Protein AF-A0A2U1KTA1-F1 (afdb_monomer)

InterPro domains:
  IPR026960 Reverse transcriptase zinc-binding domain [PF13966] (11-72)

Sequence (86 aa):
MDMATTQTRRNKNLPIKLNVFTWRVTRHRVPTRFNLDLRGIDVDSTRCLVCDEAIEKSQHLFVECTIASSLWSMVATCWAGVRGLP

Radius of gyration: 16.31 Å; Cα contacts (8 Å, |Δi|>4): 72; chains: 1; bounding box: 45×22×40 Å

Mean predicted aligned error: 6.62 Å

Organism: Artemisia annua (NCBI:txid35608)

Foldseek 3Di:
DDLPDPDLDDDPVDDPVVSVVVVCLSVVNPPQLVSCVVVVNDDPDQADPPQRPDGRRVCCNCDVPPVNVVVVVVVVVVVVVVVPDD

Solvent-accessible surface area (backbone atoms only — not comparable to full-atom values): 5274 Å² total; per-residue (Å²): 132,77,72,86,71,74,77,87,75,78,54,88,93,47,59,70,68,56,47,53,48,53,54,26,56,69,64,60,65,46,89,32,46,44,48,34,46,76,68,72,41,90,63,101,56,42,51,21,92,85,70,64,81,50,62,17,40,72,63,32,62,68,48,66,30,67,65,39,38,49,51,52,51,50,52,51,49,52,59,59,57,65,70,74,64,135

pLDDT: mean 88.84, std 15.09, range [39.84, 98.38]

Structure (mmCIF, N/CA/C/O backbone):
data_AF-A0A2U1KTA1-F1
#
_entry.id   AF-A0A2U1KTA1-F1
#
loop_
_atom_site.group_PDB
_atom_site.id
_atom_site.type_symbol
_atom_site.label_atom_id
_atom_site.label_alt_id
_atom_site.label_comp_id
_atom_site.label_asym_id
_atom_site.label_entity_id
_atom_site.label_seq_id
_atom_site.pdbx_PDB_ins_code
_atom_site.Cartn_x
_atom_site.Cartn_y
_atom_site.Cartn_z
_atom_site.occupancy
_atom_site.B_iso_or_equiv
_atom_site.auth_seq_id
_atom_site.auth_comp_id
_atom_site.auth_asym_id
_atom_site.auth_atom_id
_atom_site.pdbx_PDB_model_num
ATOM 1 N N . MET A 1 1 ? -10.992 16.023 -2.816 1.00 46.12 1 MET A N 1
ATOM 2 C CA . MET A 1 1 ? -10.856 15.482 -4.186 1.00 46.12 1 MET A CA 1
ATOM 3 C C . MET A 1 1 ? -11.784 14.293 -4.279 1.00 46.12 1 MET A C 1
ATOM 5 O O . MET A 1 1 ? -11.490 13.251 -3.705 1.00 46.12 1 MET A O 1
ATOM 9 N N . ASP A 1 2 ? -12.941 14.489 -4.897 1.00 46.41 2 ASP A N 1
ATOM 10 C CA . ASP A 1 2 ? -14.016 13.503 -4.899 1.00 46.41 2 ASP A CA 1
ATOM 11 C C . ASP A 1 2 ? -13.637 12.303 -5.770 1.00 46.41 2 ASP A C 1
ATOM 13 O O . ASP A 1 2 ? -13.636 12.356 -6.996 1.00 46.41 2 ASP A O 1
ATOM 17 N N . MET A 1 3 ? -13.305 11.187 -5.126 1.00 56.44 3 MET A N 1
ATOM 18 C CA . MET A 1 3 ? -12.950 9.924 -5.782 1.00 56.44 3 MET A CA 1
ATOM 19 C C . MET A 1 3 ? -14.122 9.235 -6.507 1.00 56.44 3 MET A C 1
ATOM 21 O O . MET A 1 3 ? -13.954 8.154 -7.075 1.00 56.44 3 MET A O 1
ATOM 25 N N . ALA A 1 4 ? -15.313 9.836 -6.495 1.00 54.59 4 ALA A N 1
ATOM 26 C CA . ALA A 1 4 ? -16.533 9.250 -7.039 1.00 54.59 4 ALA A CA 1
ATOM 27 C C . ALA A 1 4 ? -16.660 9.366 -8.573 1.00 54.59 4 ALA A C 1
ATOM 29 O O . ALA A 1 4 ? -17.409 8.592 -9.167 1.00 54.59 4 ALA A O 1
ATOM 30 N N . THR A 1 5 ? -15.923 10.265 -9.238 1.00 56.38 5 THR A N 1
ATOM 31 C CA . THR A 1 5 ? -16.159 10.605 -10.661 1.00 56.38 5 THR A CA 1
ATOM 32 C C . THR A 1 5 ? -15.001 1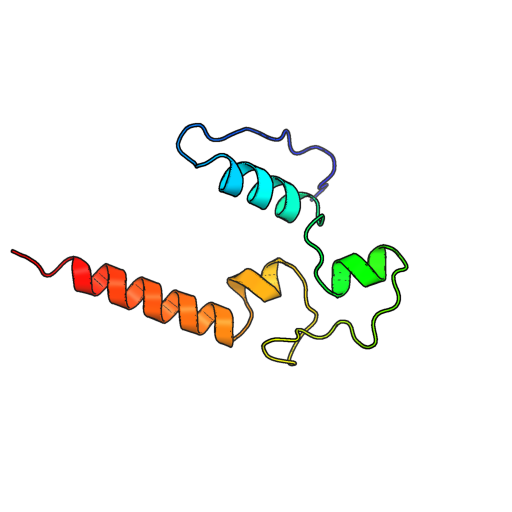0.316 -11.620 1.00 56.38 5 THR A C 1
ATOM 34 O O . THR A 1 5 ? -15.108 10.613 -12.810 1.00 56.38 5 THR A O 1
ATOM 37 N N . THR A 1 6 ? -13.915 9.667 -11.183 1.00 64.44 6 THR A N 1
ATOM 38 C CA . THR A 1 6 ? -12.811 9.321 -12.097 1.00 64.44 6 THR A CA 1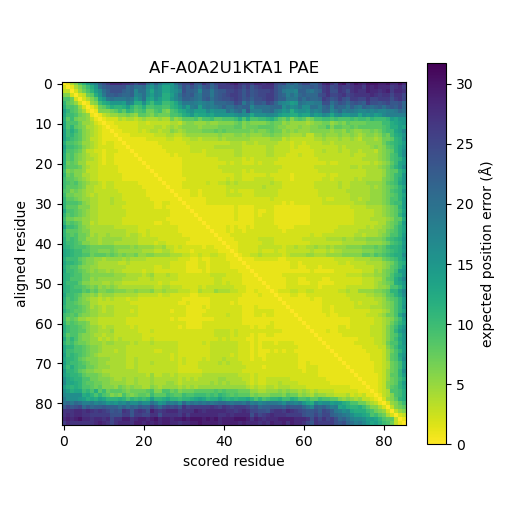
ATOM 39 C C . THR A 1 6 ? -13.230 8.214 -13.069 1.00 64.44 6 THR A C 1
ATOM 41 O O . THR A 1 6 ? -13.254 7.022 -12.734 1.00 64.44 6 THR A O 1
ATOM 44 N N . GLN A 1 7 ? -13.544 8.603 -14.308 1.00 67.44 7 GLN A N 1
ATOM 45 C CA . GLN A 1 7 ? -13.785 7.668 -15.402 1.00 67.44 7 GLN A CA 1
ATOM 46 C C . GLN A 1 7 ? -12.564 6.756 -15.564 1.00 67.44 7 GLN A C 1
ATOM 48 O O . GLN A 1 7 ? -11.428 7.203 -15.720 1.00 67.44 7 GLN A O 1
ATOM 53 N N . THR A 1 8 ? -12.788 5.445 -15.497 1.00 68.06 8 THR A N 1
ATOM 54 C CA . THR A 1 8 ? -11.710 4.459 -15.594 1.00 68.06 8 THR A CA 1
ATOM 55 C C . THR A 1 8 ? -11.270 4.331 -17.045 1.00 68.06 8 THR A C 1
ATOM 57 O O . THR A 1 8 ? -11.813 3.537 -17.811 1.00 68.06 8 THR A O 1
ATOM 60 N N . ARG A 1 9 ? -10.283 5.135 -17.439 1.00 81.31 9 ARG A N 1
ATOM 61 C CA . ARG A 1 9 ? -9.679 5.055 -18.767 1.00 81.31 9 ARG A CA 1
ATOM 62 C C . ARG A 1 9 ? -8.667 3.913 -18.804 1.00 81.31 9 ARG A C 1
ATOM 64 O O . ARG A 1 9 ? -7.648 3.951 -18.121 1.00 81.31 9 ARG A O 1
ATOM 71 N N . ARG A 1 10 ? -8.925 2.907 -19.640 1.00 87.38 10 ARG A N 1
ATOM 72 C CA . ARG A 1 10 ? -7.955 1.843 -19.930 1.00 87.38 10 ARG A CA 1
ATOM 73 C C . ARG A 1 10 ? -6.783 2.410 -20.732 1.00 87.38 10 ARG A C 1
ATOM 75 O O . ARG A 1 10 ? -6.988 3.010 -21.787 1.00 87.38 10 ARG A O 1
ATOM 82 N N . ASN A 1 11 ? -5.561 2.157 -20.280 1.00 91.19 11 ASN A N 1
ATOM 83 C CA . ASN A 1 11 ? -4.353 2.430 -21.044 1.00 91.19 11 ASN A CA 1
ATOM 84 C C . ASN A 1 11 ? -4.005 1.205 -21.906 1.00 91.19 11 ASN A C 1
ATOM 86 O O . ASN A 1 11 ? -3.698 0.136 -21.377 1.00 91.19 11 ASN A O 1
ATOM 90 N N . LYS A 1 12 ? -4.072 1.353 -23.236 1.00 94.31 12 LYS A N 1
ATOM 91 C CA . LYS A 1 12 ? -3.774 0.272 -24.195 1.00 94.31 12 LYS A CA 1
ATOM 92 C C . LYS A 1 12 ? -2.294 -0.133 -24.202 1.00 94.31 12 LYS A C 1
ATOM 94 O O . LYS A 1 12 ? -1.997 -1.258 -24.579 1.00 94.31 12 LYS A O 1
ATOM 99 N N . ASN A 1 13 ? -1.406 0.743 -23.732 1.00 96.75 13 ASN A N 1
ATOM 100 C CA . ASN A 1 13 ? 0.033 0.487 -23.650 1.00 96.75 13 ASN A CA 1
ATOM 101 C C . ASN A 1 13 ? 0.417 -0.303 -22.392 1.00 96.75 13 ASN A C 1
ATOM 103 O O . ASN A 1 13 ? 1.567 -0.701 -22.244 1.00 96.75 13 ASN A O 1
ATOM 107 N N . LEU A 1 14 ? -0.527 -0.513 -21.467 1.00 94.06 14 LEU A N 1
ATOM 108 C CA . LEU A 1 14 ? -0.300 -1.288 -20.255 1.00 94.06 14 LEU A CA 1
ATOM 109 C C . LEU A 1 14 ? -0.967 -2.664 -20.360 1.00 94.06 14 LEU A C 1
ATOM 111 O O . LEU A 1 14 ? -2.109 -2.764 -20.828 1.00 94.06 14 LEU A O 1
ATOM 115 N N . PRO A 1 15 ? -0.327 -3.723 -19.831 1.00 96.56 15 PRO A N 1
ATOM 116 C CA . PRO A 1 15 ? -0.981 -5.003 -19.616 1.00 96.56 15 PRO A CA 1
ATOM 117 C C . PRO A 1 15 ? -2.309 -4.853 -18.865 1.00 96.56 15 PRO A C 1
ATOM 119 O O . PRO A 1 15 ? -2.473 -3.993 -17.994 1.00 96.56 15 PRO A O 1
ATOM 122 N N . ILE A 1 16 ? -3.265 -5.740 -19.152 1.00 94.31 16 ILE A N 1
ATOM 123 C CA . ILE A 1 16 ? -4.589 -5.726 -18.507 1.00 94.31 16 ILE A CA 1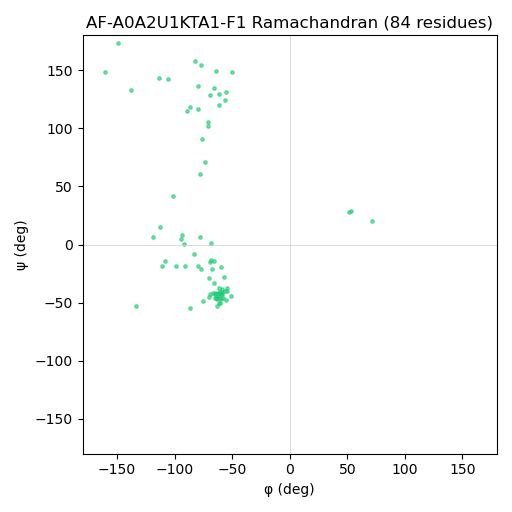
ATOM 124 C C . ILE A 1 16 ? -4.491 -5.764 -16.976 1.00 94.31 16 ILE A C 1
ATOM 126 O O . ILE A 1 16 ? -5.236 -5.065 -16.293 1.00 94.31 16 ILE A O 1
ATOM 130 N N . LYS A 1 17 ? -3.520 -6.514 -16.442 1.00 94.50 17 LYS A N 1
ATOM 131 C CA . LYS A 1 17 ? -3.276 -6.636 -15.001 1.00 94.50 17 LYS A CA 1
ATOM 132 C C . LYS A 1 17 ? -2.962 -5.284 -14.355 1.00 94.50 17 LYS A C 1
ATOM 134 O O . LYS A 1 17 ? -3.512 -4.991 -13.299 1.00 94.50 17 LYS A O 1
ATOM 139 N N . LEU A 1 18 ? -2.155 -4.441 -15.009 1.00 94.00 18 LEU A N 1
ATOM 140 C CA . LEU A 1 18 ? -1.823 -3.107 -14.497 1.00 94.00 18 LEU A CA 1
ATOM 141 C C . LEU A 1 18 ? -3.037 -2.181 -14.531 1.00 94.00 18 LEU A C 1
ATOM 143 O O . LEU A 1 18 ? -3.314 -1.512 -13.545 1.00 94.00 18 LEU A O 1
ATOM 147 N N . ASN A 1 19 ? -3.821 -2.211 -15.612 1.00 93.69 19 ASN A N 1
ATOM 148 C CA . ASN A 1 19 ? -5.062 -1.436 -15.689 1.00 93.69 19 ASN A CA 1
ATOM 149 C C . ASN A 1 19 ? -6.039 -1.794 -14.551 1.00 93.69 19 ASN A C 1
ATOM 151 O O . ASN A 1 19 ? -6.586 -0.905 -13.899 1.00 93.69 19 ASN A O 1
ATOM 155 N N . VAL A 1 20 ? -6.238 -3.091 -14.285 1.00 93.94 20 VAL A N 1
ATOM 156 C CA . VAL A 1 20 ? -7.094 -3.561 -13.182 1.00 93.94 20 VAL A CA 1
ATOM 157 C C . VAL A 1 20 ? -6.512 -3.163 -11.827 1.00 93.94 20 VAL A C 1
ATOM 159 O O . VAL A 1 20 ? -7.255 -2.727 -10.950 1.00 93.94 20 VAL A O 1
ATOM 162 N N . PHE A 1 21 ? -5.197 -3.282 -11.646 1.00 93.81 21 PHE A N 1
ATOM 163 C CA . PHE A 1 21 ? -4.534 -2.881 -10.410 1.00 93.81 21 PHE A CA 1
ATOM 164 C C . PHE A 1 21 ? -4.704 -1.381 -10.130 1.00 93.81 21 PHE A C 1
ATOM 166 O O . PHE A 1 21 ? -5.188 -1.019 -9.059 1.00 93.81 21 PHE A O 1
ATOM 173 N N . THR A 1 22 ? -4.423 -0.511 -11.104 1.00 91.75 22 THR A N 1
ATOM 174 C CA . THR A 1 22 ? -4.620 0.942 -10.976 1.00 91.75 22 THR A CA 1
ATOM 175 C C . THR A 1 22 ? -6.077 1.287 -10.674 1.00 91.75 22 THR A C 1
ATOM 177 O O . THR A 1 22 ? -6.354 2.123 -9.812 1.00 91.75 22 THR A O 1
ATOM 180 N N . TRP A 1 23 ? -7.031 0.607 -11.316 1.00 92.75 23 TRP A N 1
ATOM 181 C CA . TRP A 1 23 ? -8.450 0.768 -10.999 1.00 92.75 23 TRP A CA 1
ATOM 182 C C . TRP A 1 23 ? -8.778 0.383 -9.551 1.00 92.75 23 TRP A C 1
ATOM 184 O O . TRP A 1 23 ? -9.538 1.082 -8.882 1.00 92.75 23 TRP A O 1
ATOM 194 N N . ARG A 1 24 ? -8.187 -0.703 -9.036 1.00 94.38 24 ARG A N 1
ATOM 195 C CA . ARG A 1 24 ? -8.376 -1.100 -7.635 1.00 94.38 24 ARG A CA 1
ATOM 196 C C . ARG A 1 24 ? -7.790 -0.064 -6.681 1.00 94.38 24 ARG A C 1
ATOM 198 O O . ARG A 1 24 ? -8.469 0.309 -5.730 1.00 94.38 24 ARG A O 1
ATOM 205 N N . VAL A 1 25 ? -6.573 0.420 -6.936 1.00 93.00 25 VAL A N 1
ATOM 206 C CA . VAL A 1 25 ? -5.896 1.420 -6.090 1.00 93.00 25 VAL A CA 1
ATOM 207 C C . VAL A 1 25 ? -6.702 2.717 -6.024 1.00 93.00 25 VAL A C 1
ATOM 209 O O . VAL A 1 25 ? -7.029 3.180 -4.934 1.00 93.00 25 VAL A O 1
ATOM 212 N N . THR A 1 26 ? -7.102 3.252 -7.180 1.00 90.19 26 THR A N 1
ATOM 213 C CA . THR A 1 26 ? -7.839 4.527 -7.279 1.00 90.19 26 THR A CA 1
ATOM 214 C C . THR A 1 26 ? -9.239 4.487 -6.670 1.00 90.19 26 THR A C 1
ATOM 216 O O . THR A 1 26 ? -9.824 5.538 -6.449 1.00 90.19 26 THR A O 1
ATOM 219 N N . ARG A 1 27 ? -9.784 3.298 -6.384 1.00 91.44 27 ARG A N 1
ATOM 220 C CA . ARG A 1 27 ? -11.088 3.115 -5.727 1.00 91.44 27 ARG A CA 1
ATOM 221 C C . ARG A 1 27 ? -10.986 2.520 -4.322 1.00 91.44 27 ARG A C 1
ATOM 223 O O . ARG A 1 27 ? -11.980 2.001 -3.821 1.00 91.44 27 ARG A O 1
ATOM 230 N N . HIS A 1 28 ? -9.792 2.514 -3.724 1.00 93.06 28 HIS A N 1
ATOM 231 C CA . HIS A 1 28 ? -9.528 1.888 -2.421 1.00 93.06 28 HIS A CA 1
ATOM 232 C C . HIS A 1 28 ? -9.963 0.410 -2.342 1.00 93.06 28 HIS A C 1
ATOM 234 O O . HIS A 1 28 ? -10.315 -0.105 -1.286 1.00 93.06 28 HIS A O 1
ATOM 240 N N . ARG A 1 29 ? -9.949 -0.310 -3.471 1.00 94.00 29 ARG A N 1
ATOM 241 C CA . ARG A 1 29 ? -10.328 -1.733 -3.594 1.00 94.00 29 ARG A CA 1
ATOM 242 C C . ARG A 1 29 ? -9.153 -2.702 -3.470 1.00 94.00 29 ARG A C 1
ATOM 244 O O . ARG A 1 29 ? -9.316 -3.894 -3.708 1.00 94.00 29 ARG A O 1
ATOM 251 N N . VAL A 1 30 ? -7.973 -2.207 -3.112 1.00 95.88 30 VAL A N 1
ATOM 252 C CA . VAL A 1 30 ? -6.851 -3.055 -2.689 1.00 95.88 30 VAL A CA 1
ATOM 253 C C . VAL A 1 30 ? -7.074 -3.450 -1.225 1.00 95.88 30 VAL A C 1
ATOM 255 O O . VAL A 1 30 ? -7.472 -2.581 -0.442 1.00 95.88 30 VAL A O 1
ATOM 258 N N . PRO A 1 31 ? -6.858 -4.720 -0.842 1.00 96.38 31 PRO A N 1
ATOM 259 C CA . PRO A 1 31 ? -7.079 -5.202 0.521 1.00 96.38 31 PRO A CA 1
ATOM 260 C C . PRO A 1 31 ? -5.927 -4.791 1.450 1.00 96.38 31 PRO A C 1
ATOM 262 O O . PRO A 1 31 ? -5.220 -5.638 1.976 1.00 96.38 31 PRO A O 1
ATOM 265 N N . THR A 1 32 ? -5.705 -3.487 1.612 1.00 97.69 32 THR A N 1
ATOM 266 C CA . THR A 1 32 ? -4.810 -2.993 2.665 1.00 97.69 32 THR A CA 1
ATOM 267 C C . THR A 1 32 ? -5.526 -3.047 4.011 1.00 97.69 32 THR A C 1
ATOM 269 O O . THR A 1 32 ? -6.756 -2.940 4.031 1.00 97.69 32 THR A O 1
ATOM 272 N N . ARG A 1 33 ? -4.796 -3.154 5.129 1.00 98.06 33 ARG A N 1
ATOM 273 C CA . ARG A 1 33 ? -5.389 -3.194 6.483 1.00 98.06 33 ARG A CA 1
ATOM 274 C C . ARG A 1 33 ? -6.370 -2.045 6.714 1.00 98.06 33 ARG A C 1
ATOM 276 O O . ARG A 1 33 ? -7.491 -2.281 7.145 1.00 98.06 33 ARG A O 1
ATOM 283 N N . PHE A 1 34 ? -6.005 -0.829 6.300 1.00 97.81 34 PHE A N 1
ATOM 284 C CA . PHE A 1 34 ? -6.891 0.338 6.369 1.00 97.81 34 PHE A CA 1
ATOM 285 C C . PHE A 1 34 ? -8.203 0.160 5.580 1.00 97.81 34 PHE A C 1
ATOM 287 O O . PHE A 1 34 ? -9.275 0.507 6.061 1.00 97.81 34 PHE A O 1
ATOM 294 N N . ASN A 1 35 ? -8.153 -0.401 4.368 1.00 97.75 35 ASN A N 1
ATOM 295 C CA . ASN A 1 35 ? -9.358 -0.610 3.557 1.00 97.75 35 ASN A CA 1
ATOM 296 C C . ASN A 1 35 ? -10.197 -1.812 4.023 1.00 97.75 35 ASN A C 1
ATOM 298 O O . ASN A 1 35 ? -11.357 -1.918 3.622 1.00 97.75 35 ASN A O 1
ATOM 302 N N . LEU A 1 36 ? -9.608 -2.756 4.760 1.00 97.88 36 LEU A N 1
ATOM 303 C CA . LEU A 1 36 ? -10.328 -3.869 5.385 1.00 97.88 36 LEU A CA 1
ATOM 304 C C . LEU A 1 36 ? -11.101 -3.372 6.609 1.00 97.88 36 LEU A C 1
ATOM 306 O O . LEU A 1 36 ? -12.310 -3.585 6.670 1.00 97.88 36 LEU A O 1
ATOM 310 N N . ASP A 1 37 ? -10.437 -2.610 7.477 1.00 97.69 37 ASP A N 1
ATOM 311 C CA . ASP A 1 37 ? -11.043 -1.954 8.640 1.00 97.69 37 ASP A CA 1
ATOM 312 C C . ASP A 1 37 ? -12.229 -1.058 8.233 1.00 97.69 37 ASP A C 1
ATOM 314 O O . ASP A 1 37 ? -13.348 -1.228 8.712 1.00 97.69 37 ASP A O 1
ATOM 318 N N . LEU A 1 38 ? -12.056 -0.216 7.202 1.00 96.75 38 LEU A N 1
ATOM 319 C CA . LEU A 1 38 ? -13.146 0.603 6.644 1.00 96.75 38 LEU A CA 1
ATOM 320 C C . LEU A 1 38 ? -14.343 -0.199 6.101 1.00 96.75 38 LEU A C 1
ATOM 322 O O . LEU A 1 38 ? -15.417 0.366 5.895 1.00 96.75 38 LEU A O 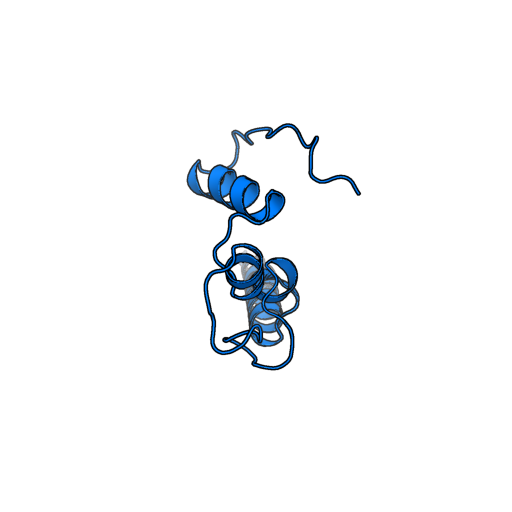1
ATOM 326 N N . ARG A 1 39 ? -14.173 -1.494 5.813 1.00 96.81 39 ARG A N 1
ATOM 327 C CA . ARG A 1 39 ? -15.255 -2.395 5.375 1.00 96.81 39 ARG A CA 1
ATOM 328 C C . ARG A 1 39 ? -15.885 -3.169 6.531 1.00 96.81 39 ARG A C 1
ATOM 330 O O . ARG A 1 39 ? -16.728 -4.024 6.269 1.00 96.81 39 ARG A O 1
ATOM 337 N N . GLY A 1 40 ? -15.481 -2.896 7.770 1.00 97.44 40 GLY A N 1
ATOM 338 C CA . GLY A 1 40 ? -15.924 -3.629 8.952 1.00 97.44 40 GLY A CA 1
ATOM 339 C C . GLY A 1 40 ? -15.341 -5.039 9.042 1.00 97.44 40 GLY A C 1
ATOM 340 O O . GLY A 1 40 ? -15.924 -5.890 9.707 1.00 97.44 40 GLY A O 1
ATOM 341 N N . ILE A 1 41 ? -14.233 -5.312 8.344 1.00 97.88 41 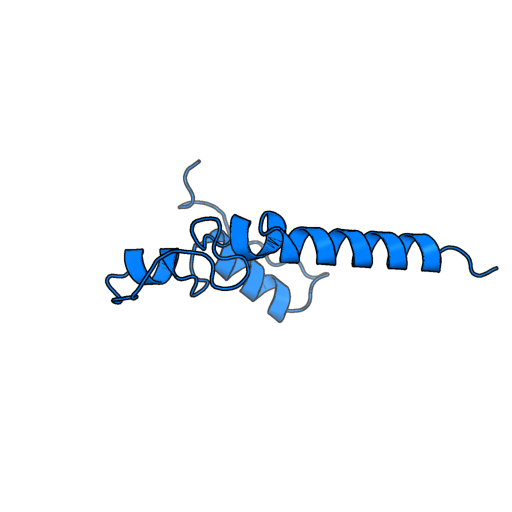ILE A N 1
ATOM 342 C CA . ILE A 1 41 ? -13.478 -6.552 8.532 1.00 97.88 41 ILE A CA 1
ATOM 343 C C . ILE A 1 41 ? -12.507 -6.307 9.678 1.00 97.88 41 ILE A C 1
ATOM 345 O O . ILE A 1 41 ? -11.636 -5.447 9.563 1.00 97.88 41 ILE A O 1
ATOM 349 N N . ASP A 1 42 ? -12.665 -7.081 10.748 1.00 97.00 42 ASP A N 1
ATOM 350 C CA . ASP A 1 42 ? -11.809 -6.992 11.923 1.00 97.00 42 ASP A CA 1
ATOM 351 C C . ASP A 1 42 ? -10.353 -7.318 11.567 1.00 97.00 42 ASP A C 1
ATOM 353 O O . ASP A 1 42 ? -10.054 -8.313 10.895 1.00 97.00 42 ASP A O 1
ATOM 357 N N . VAL A 1 43 ? -9.450 -6.434 11.980 1.00 96.62 43 VAL A N 1
ATOM 358 C CA . VAL A 1 43 ? -8.008 -6.556 11.783 1.00 96.62 43 VAL A CA 1
ATOM 359 C C . VAL A 1 43 ? -7.316 -6.142 13.073 1.00 96.62 43 VAL A C 1
ATOM 361 O O . VAL A 1 43 ? -7.587 -5.071 13.601 1.00 96.62 43 VAL A O 1
ATOM 364 N N . ASP A 1 44 ? -6.351 -6.938 13.536 1.00 95.69 44 ASP A N 1
ATOM 365 C CA . ASP A 1 44 ? -5.681 -6.697 14.830 1.00 95.69 44 ASP A CA 1
ATOM 366 C C . ASP A 1 44 ? -5.020 -5.309 14.938 1.00 95.69 44 ASP A C 1
ATOM 368 O O . ASP A 1 44 ? -4.823 -4.764 16.020 1.00 95.69 44 ASP A O 1
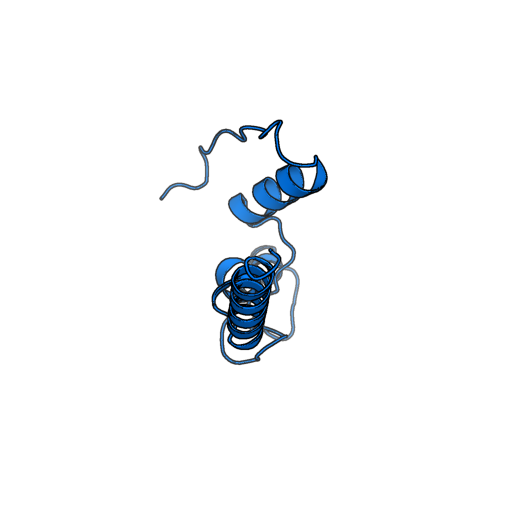ATOM 372 N N . SER A 1 45 ? -4.613 -4.754 13.794 1.00 97.50 45 SER A N 1
ATOM 373 C CA . SER A 1 45 ? -3.985 -3.444 13.669 1.00 97.50 45 SER A CA 1
ATOM 374 C C . SER A 1 45 ? -4.095 -2.940 12.231 1.00 97.50 45 SER A C 1
ATOM 376 O O . SER A 1 45 ? -4.058 -3.723 11.272 1.00 97.50 45 SER A O 1
ATOM 378 N N . THR A 1 46 ? -4.180 -1.617 12.082 1.00 97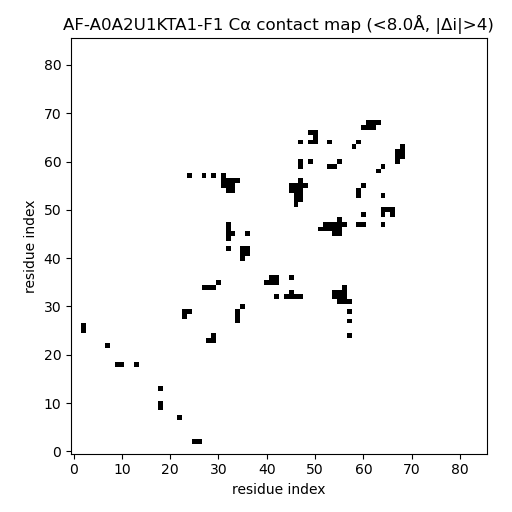.94 46 THR A N 1
ATOM 379 C CA . THR A 1 46 ? -4.120 -0.919 10.789 1.00 97.94 46 THR A CA 1
ATOM 380 C C . THR A 1 46 ? -2.704 -0.494 10.399 1.00 97.94 46 THR A C 1
ATOM 382 O O . THR A 1 46 ? -2.525 0.102 9.332 1.00 97.94 46 THR A O 1
ATOM 385 N N . ARG A 1 47 ? -1.693 -0.791 11.227 1.00 98.19 47 ARG A N 1
ATOM 386 C CA . ARG A 1 47 ? -0.283 -0.515 10.920 1.00 98.19 47 ARG A CA 1
ATOM 387 C C . ARG A 1 47 ? 0.187 -1.329 9.713 1.00 98.19 47 ARG A C 1
ATOM 389 O O . ARG A 1 47 ? -0.298 -2.424 9.439 1.00 98.19 47 ARG A O 1
ATOM 396 N N . CYS A 1 48 ? 1.125 -0.754 8.973 1.00 97.94 48 CYS A N 1
ATOM 397 C CA . CYS A 1 48 ? 1.785 -1.363 7.829 1.00 97.94 48 CYS A CA 1
ATOM 398 C C . CYS A 1 48 ? 2.536 -2.617 8.262 1.00 97.94 48 CYS A C 1
ATOM 400 O O . CYS A 1 48 ? 3.479 -2.516 9.033 1.00 97.94 48 CYS A O 1
ATOM 402 N N . LEU A 1 49 ? 2.198 -3.782 7.713 1.00 95.69 49 LEU A N 1
ATOM 403 C CA . LEU A 1 49 ? 2.891 -5.026 8.077 1.00 95.69 49 LEU A CA 1
ATOM 404 C C . LEU A 1 49 ? 4.347 -5.085 7.599 1.00 95.69 49 LEU A C 1
ATOM 406 O O . LEU A 1 49 ? 5.093 -5.975 7.993 1.00 95.69 49 LEU A O 1
ATOM 410 N N . VAL A 1 50 ? 4.735 -4.176 6.703 1.00 96.62 50 VAL A N 1
ATOM 411 C CA . VAL A 1 50 ? 6.066 -4.164 6.099 1.00 96.62 50 VAL A CA 1
ATOM 412 C C . VAL A 1 50 ? 7.048 -3.400 6.977 1.00 96.62 50 VAL A C 1
ATOM 414 O O . VAL A 1 50 ? 8.088 -3.943 7.328 1.00 96.62 50 VAL A O 1
ATOM 417 N N . CYS A 1 51 ? 6.733 -2.150 7.326 1.00 96.94 51 CYS A N 1
ATOM 418 C CA . CYS A 1 51 ? 7.626 -1.319 8.135 1.00 96.94 51 CYS A CA 1
ATOM 419 C C . CYS A 1 51 ? 7.140 -1.093 9.564 1.00 96.94 51 CYS A C 1
ATOM 421 O O . CYS A 1 51 ? 7.917 -0.598 10.358 1.00 96.94 51 CYS A O 1
ATOM 423 N N . ASP A 1 52 ? 5.879 -1.395 9.872 1.00 97.06 52 ASP A N 1
ATOM 424 C CA . ASP A 1 52 ? 5.247 -1.169 11.173 1.00 97.06 52 ASP A CA 1
ATOM 425 C C . ASP A 1 52 ? 5.388 0.260 11.718 1.00 97.06 52 ASP A C 1
ATOM 427 O O . ASP A 1 52 ? 5.351 0.448 12.915 1.00 97.06 52 ASP A O 1
ATOM 431 N N . GLU A 1 53 ? 5.510 1.292 10.874 1.00 96.12 53 GLU A N 1
ATOM 432 C CA . GLU A 1 53 ? 5.711 2.689 11.331 1.00 96.12 53 GLU A CA 1
ATOM 433 C C . GLU A 1 53 ? 4.507 3.614 11.077 1.00 96.12 53 GLU A C 1
ATOM 435 O O . GLU A 1 53 ? 4.382 4.676 11.683 1.00 96.12 53 GLU A O 1
ATOM 440 N N . ALA A 1 54 ? 3.594 3.241 10.176 1.00 97.69 54 ALA A N 1
ATOM 441 C CA . ALA A 1 54 ? 2.438 4.060 9.805 1.00 97.69 54 ALA A CA 1
ATOM 442 C C . ALA A 1 54 ? 1.236 3.198 9.396 1.00 97.69 54 ALA A C 1
ATOM 444 O O . ALA A 1 54 ? 1.345 1.981 9.272 1.00 97.69 54 ALA A O 1
ATOM 445 N N . ILE A 1 55 ? 0.079 3.824 9.167 1.00 98.25 55 ILE A N 1
ATOM 446 C CA . ILE A 1 55 ? -1.139 3.139 8.707 1.00 98.25 55 ILE A CA 1
ATOM 447 C C . ILE A 1 55 ? -0.938 2.569 7.294 1.00 98.25 55 ILE A C 1
ATOM 449 O O . ILE A 1 55 ? -0.492 3.273 6.385 1.00 98.25 55 ILE A O 1
ATOM 453 N N . GLU A 1 56 ? -1.361 1.323 7.072 1.00 98.25 56 GLU A N 1
ATOM 454 C CA . GLU A 1 56 ? -1.305 0.636 5.780 1.00 98.25 56 GLU A CA 1
ATOM 455 C C . GLU A 1 56 ? -2.365 1.160 4.790 1.00 98.25 56 GLU A C 1
ATOM 457 O O . GLU A 1 56 ? -3.357 0.505 4.449 1.00 98.25 56 GLU A O 1
ATOM 462 N N . LYS A 1 57 ? -2.167 2.383 4.301 1.00 97.31 57 LYS A N 1
ATOM 463 C CA . LYS A 1 57 ? -2.871 2.912 3.124 1.00 97.31 57 LYS A CA 1
ATOM 464 C C . LYS A 1 57 ? -2.173 2.427 1.854 1.00 97.31 57 LYS A C 1
ATOM 466 O O . LYS A 1 57 ? -0.982 2.143 1.873 1.00 97.31 57 LYS A O 1
ATOM 471 N N . SER A 1 58 ? -2.870 2.402 0.714 1.00 96.75 58 SER A N 1
ATOM 472 C CA . SER A 1 58 ? -2.243 2.013 -0.565 1.00 96.75 58 SER A CA 1
ATOM 473 C C . SER A 1 58 ? -1.054 2.911 -0.938 1.00 96.75 58 SER A C 1
ATOM 475 O O . SER A 1 58 ? -0.049 2.411 -1.424 1.00 96.75 58 SER A O 1
ATOM 477 N N . GLN A 1 59 ? -1.141 4.219 -0.676 1.00 95.88 59 GLN A N 1
ATOM 478 C CA . GLN A 1 59 ? -0.035 5.156 -0.910 1.00 95.88 59 GLN A CA 1
ATOM 479 C C . GLN A 1 59 ? 1.185 4.822 -0.043 1.00 95.88 59 GLN A C 1
ATOM 481 O O . GLN A 1 59 ? 2.295 4.718 -0.561 1.00 95.88 59 GLN A O 1
ATOM 486 N N . HIS A 1 60 ? 0.963 4.554 1.244 1.00 97.44 60 HIS A N 1
ATOM 487 C CA . HIS A 1 60 ? 2.033 4.140 2.137 1.00 97.44 60 HIS A CA 1
ATOM 488 C C . HIS A 1 60 ? 2.643 2.804 1.697 1.00 97.44 60 HIS A C 1
ATOM 490 O O . HIS A 1 60 ? 3.837 2.738 1.435 1.00 97.44 60 HIS A O 1
ATOM 496 N N . LEU A 1 61 ? 1.826 1.766 1.507 1.00 97.38 61 LEU A N 1
ATOM 497 C CA . LEU A 1 61 ? 2.288 0.423 1.146 1.00 97.38 61 LEU A CA 1
ATOM 498 C C . LEU A 1 61 ? 3.141 0.395 -0.133 1.00 97.38 61 LEU A C 1
ATOM 500 O O . LEU A 1 61 ? 4.122 -0.341 -0.195 1.00 97.38 61 LEU A O 1
ATOM 504 N N . PHE A 1 62 ? 2.774 1.176 -1.156 1.00 95.69 62 PHE A N 1
ATOM 505 C CA . PHE A 1 62 ? 3.443 1.122 -2.459 1.00 95.69 62 PHE A CA 1
ATOM 506 C C . PHE A 1 62 ? 4.502 2.207 -2.685 1.00 95.69 62 PHE A C 1
ATOM 508 O O . PHE A 1 62 ? 5.307 2.037 -3.599 1.00 95.69 62 PHE A O 1
ATOM 515 N N . VAL A 1 63 ? 4.508 3.307 -1.922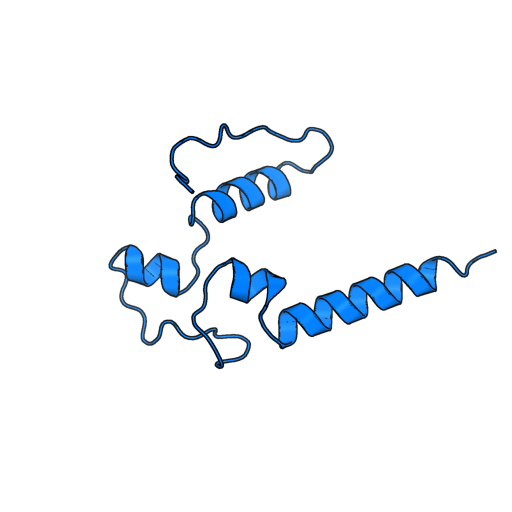 1.00 95.69 63 VAL A N 1
ATOM 516 C CA . VAL A 1 63 ? 5.376 4.471 -2.198 1.00 95.69 63 VAL A CA 1
ATOM 517 C C . VAL A 1 63 ? 6.098 4.978 -0.950 1.00 95.69 63 VAL A C 1
ATOM 519 O O . VAL A 1 63 ? 7.315 5.124 -0.983 1.00 95.69 63 VAL A O 1
ATOM 522 N N . GLU A 1 64 ? 5.377 5.255 0.139 1.00 97.38 64 GLU A N 1
ATOM 523 C CA . GLU A 1 64 ? 5.950 5.978 1.295 1.00 97.38 64 GLU A CA 1
ATOM 524 C C . GLU A 1 64 ? 6.565 5.063 2.357 1.00 97.38 64 GLU A C 1
ATOM 526 O O . GLU A 1 64 ? 7.343 5.521 3.189 1.00 97.38 64 GLU A O 1
ATOM 531 N N . CYS A 1 65 ? 6.214 3.776 2.356 1.00 98.38 65 CYS A N 1
ATOM 532 C CA . CYS A 1 65 ? 6.812 2.786 3.237 1.00 98.38 65 CYS A CA 1
ATOM 533 C C . CYS A 1 65 ? 8.328 2.810 3.046 1.00 98.38 65 CYS A C 1
ATOM 535 O O . CYS A 1 65 ? 8.817 2.758 1.919 1.00 98.38 65 CYS A O 1
ATOM 537 N N . THR A 1 66 ? 9.077 2.872 4.144 1.00 97.62 66 THR A N 1
ATOM 538 C CA . THR A 1 66 ? 10.544 2.992 4.131 1.00 97.62 66 THR A CA 1
ATOM 539 C C . THR A 1 66 ? 11.202 1.888 3.304 1.00 97.62 66 THR A C 1
ATOM 541 O O . THR A 1 66 ? 12.111 2.153 2.515 1.00 97.62 66 THR A O 1
ATOM 544 N N . ILE A 1 67 ? 10.684 0.664 3.407 1.00 97.62 67 ILE A N 1
ATOM 545 C CA . ILE A 1 67 ? 11.146 -0.490 2.632 1.00 97.62 67 ILE A CA 1
ATOM 546 C C . ILE A 1 67 ? 10.759 -0.352 1.152 1.00 97.62 67 ILE A C 1
ATOM 548 O O . ILE A 1 67 ? 11.605 -0.555 0.281 1.00 97.62 67 ILE A O 1
ATOM 552 N N . ALA A 1 68 ? 9.520 0.047 0.843 1.00 97.38 68 ALA A N 1
ATOM 553 C CA . ALA A 1 68 ? 9.080 0.252 -0.541 1.00 97.38 68 ALA A CA 1
ATOM 554 C C . ALA A 1 68 ? 9.875 1.373 -1.235 1.00 97.38 68 ALA A C 1
ATOM 556 O O . ALA A 1 68 ? 10.359 1.192 -2.350 1.00 97.38 68 ALA A O 1
ATOM 557 N N . SER A 1 69 ? 10.068 2.507 -0.562 1.00 97.06 69 SER A N 1
ATOM 558 C CA . SER A 1 69 ? 10.864 3.640 -1.044 1.00 97.06 69 SER A CA 1
ATOM 559 C C . SER A 1 69 ? 12.326 3.250 -1.296 1.00 97.06 69 SER A C 1
ATOM 561 O O . SER A 1 69 ? 12.900 3.581 -2.339 1.00 97.06 69 SER A O 1
ATOM 563 N N . SER A 1 70 ? 12.917 2.459 -0.394 1.00 96.94 70 SER A N 1
ATOM 564 C CA . SER A 1 70 ? 14.271 1.919 -0.578 1.00 96.94 70 SER A CA 1
ATOM 565 C C . SER A 1 70 ? 14.351 1.001 -1.801 1.00 96.94 70 SER A C 1
ATOM 567 O O . SER A 1 70 ? 15.278 1.117 -2.603 1.00 96.94 70 SER A O 1
ATOM 569 N N . LEU A 1 71 ? 13.349 0.136 -2.003 1.00 96.50 71 LEU A N 1
ATOM 570 C CA . LEU A 1 71 ? 13.258 -0.717 -3.189 1.00 96.50 71 LEU A CA 1
ATOM 571 C C . LEU A 1 71 ? 13.171 0.109 -4.475 1.00 96.50 71 LEU A C 1
ATOM 573 O O . LEU A 1 71 ? 13.908 -0.163 -5.422 1.00 96.50 71 LEU A O 1
ATOM 577 N N . TRP A 1 72 ? 12.332 1.145 -4.507 1.00 95.81 72 TRP A N 1
ATOM 578 C CA . TRP A 1 72 ? 12.244 2.044 -5.658 1.00 95.81 72 TRP A CA 1
ATOM 579 C C . TRP A 1 72 ? 13.554 2.776 -5.934 1.00 95.81 72 TRP A C 1
ATOM 581 O O . TRP A 1 72 ? 13.932 2.919 -7.096 1.00 95.81 72 TRP A O 1
ATOM 591 N N . SER A 1 73 ? 14.278 3.176 -4.890 1.00 95.06 73 SER A N 1
ATOM 592 C CA . SER A 1 73 ? 15.594 3.811 -5.020 1.00 95.06 73 SER A CA 1
ATOM 593 C C . SER A 1 73 ? 16.629 2.855 -5.626 1.00 95.06 73 SER A C 1
ATOM 595 O O . SER A 1 73 ? 17.373 3.238 -6.532 1.00 95.06 73 SER A O 1
ATOM 597 N N . MET A 1 74 ? 16.637 1.588 -5.196 1.00 95.06 74 MET A N 1
ATOM 598 C CA . MET A 1 74 ? 17.490 0.551 -5.790 1.00 95.06 74 MET A CA 1
ATOM 599 C C . MET A 1 74 ? 17.129 0.297 -7.253 1.00 95.06 74 MET A C 1
ATOM 601 O O . MET A 1 74 ? 18.003 0.291 -8.113 1.00 95.06 74 MET A O 1
ATOM 605 N N . VAL A 1 75 ? 15.839 0.148 -7.555 1.00 94.69 75 VAL A N 1
ATOM 606 C CA . VAL A 1 75 ? 15.342 -0.060 -8.920 1.00 94.69 75 VAL A CA 1
ATOM 607 C C . VAL A 1 75 ? 15.718 1.112 -9.832 1.00 94.69 75 VAL A C 1
ATOM 609 O O . VAL A 1 75 ? 16.193 0.889 -10.945 1.00 94.69 75 VAL A O 1
ATOM 612 N N . ALA A 1 76 ? 15.570 2.352 -9.360 1.00 93.00 76 ALA A N 1
ATOM 613 C CA . ALA A 1 76 ? 15.972 3.547 -10.096 1.00 93.00 76 ALA A CA 1
ATOM 614 C C . ALA A 1 76 ? 17.486 3.583 -10.348 1.00 93.00 76 ALA A C 1
ATOM 616 O O . ALA A 1 76 ? 17.912 3.868 -11.46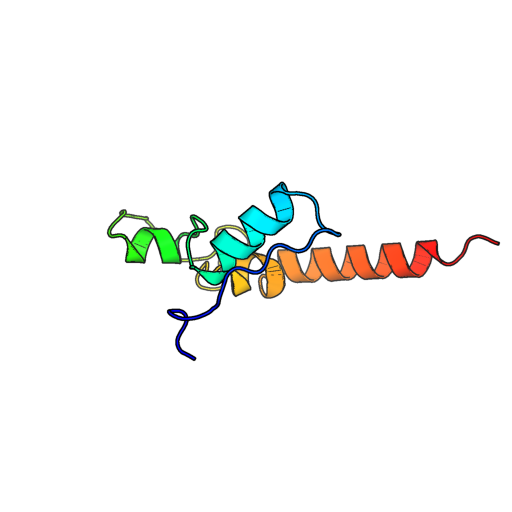7 1.00 93.00 76 ALA A O 1
ATOM 617 N N . THR A 1 77 ? 18.289 3.230 -9.340 1.00 92.50 77 THR A N 1
ATOM 618 C CA . THR A 1 77 ? 19.754 3.150 -9.456 1.00 92.50 77 THR A CA 1
ATOM 619 C C . THR A 1 77 ? 20.173 2.075 -10.458 1.00 92.50 77 THR A C 1
ATOM 621 O O . THR A 1 77 ? 20.980 2.345 -11.345 1.00 92.50 77 THR A O 1
ATOM 624 N N . CYS A 1 78 ? 19.579 0.882 -10.386 1.00 89.75 78 CYS A N 1
ATOM 625 C CA . CYS A 1 78 ? 19.823 -0.196 -11.340 1.00 89.75 78 CYS A CA 1
ATOM 626 C C . CYS A 1 78 ? 19.462 0.233 -12.764 1.00 89.75 78 CYS A C 1
ATOM 628 O O . CYS A 1 78 ? 20.263 0.056 -13.675 1.00 89.75 78 CYS A O 1
ATOM 630 N N . TRP A 1 79 ? 18.300 0.857 -12.978 1.00 87.62 79 TRP A N 1
ATOM 631 C CA . TRP A 1 79 ? 17.920 1.329 -14.313 1.00 87.62 79 TRP A CA 1
ATOM 632 C C . TRP A 1 79 ? 18.812 2.453 -14.840 1.00 87.62 79 TRP A C 1
ATOM 634 O O . TRP A 1 79 ? 19.048 2.519 -16.046 1.00 87.62 79 TRP A O 1
ATOM 644 N N . ALA A 1 80 ? 19.309 3.324 -13.961 1.00 82.19 80 ALA A N 1
ATOM 645 C CA . ALA A 1 80 ? 20.283 4.345 -14.326 1.00 82.19 80 ALA A CA 1
ATOM 646 C C . ALA A 1 80 ? 21.632 3.716 -14.721 1.00 82.19 80 ALA A C 1
ATOM 648 O O . ALA A 1 80 ? 22.203 4.107 -15.735 1.00 82.19 80 ALA A O 1
ATOM 649 N N . GLY A 1 81 ? 22.094 2.700 -13.984 1.00 68.56 81 GLY A N 1
ATOM 650 C CA . GLY A 1 81 ? 23.325 1.959 -14.282 1.00 68.56 81 GLY A CA 1
ATOM 651 C C . GLY A 1 81 ? 23.241 1.067 -15.527 1.00 68.56 81 GLY A C 1
ATOM 652 O O . GLY A 1 81 ? 24.235 0.892 -16.223 1.00 68.56 81 GLY A O 1
ATOM 653 N N . VAL A 1 82 ? 22.053 0.561 -15.877 1.00 59.41 82 VAL A N 1
ATOM 654 C CA . VAL A 1 82 ? 21.823 -0.231 -17.106 1.00 59.41 82 VAL A CA 1
ATOM 655 C C . VAL A 1 82 ? 21.940 0.623 -18.383 1.00 59.41 82 VAL A C 1
ATOM 657 O O . VAL A 1 82 ? 22.122 0.075 -19.466 1.00 59.41 82 VAL A O 1
ATOM 660 N N . ARG A 1 83 ? 21.922 1.963 -18.286 1.00 56.25 83 ARG A N 1
ATOM 661 C CA . ARG A 1 83 ? 22.234 2.862 -19.418 1.00 56.25 83 ARG A CA 1
ATOM 662 C C . ARG A 1 83 ? 23.740 3.010 -19.706 1.00 56.25 83 ARG A C 1
ATOM 664 O O . ARG A 1 83 ? 24.102 3.820 -20.551 1.00 56.25 83 ARG A O 1
ATOM 671 N N . GLY A 1 84 ? 24.601 2.240 -19.034 1.00 55.22 84 GLY A N 1
ATOM 672 C CA . GLY A 1 84 ? 26.048 2.164 -19.272 1.00 55.22 84 GLY A CA 1
ATOM 673 C C . GLY A 1 84 ? 26.509 0.937 -20.076 1.00 55.22 84 GLY A C 1
ATOM 674 O O . GLY A 1 84 ? 27.515 0.333 -19.718 1.00 55.22 84 GLY A O 1
ATOM 675 N N . LEU A 1 85 ? 25.789 0.545 -21.130 1.00 39.84 85 LEU A N 1
ATOM 676 C CA . LEU A 1 85 ? 26.255 -0.414 -22.149 1.00 39.84 85 LEU A CA 1
ATOM 677 C C . LEU A 1 85 ? 26.411 0.337 -23.489 1.00 39.84 85 LEU A C 1
ATOM 679 O O . LEU A 1 85 ? 25.632 1.264 -23.712 1.00 39.84 85 LEU A O 1
ATOM 683 N N . PRO A 1 86 ? 27.437 -0.004 -24.298 1.00 48.50 86 PRO A N 1
ATOM 684 C CA . PRO A 1 86 ? 28.055 0.863 -25.312 1.00 48.50 86 PRO A CA 1
ATOM 685 C C . PRO A 1 86 ? 27.105 1.377 -26.396 1.00 48.50 86 PRO A C 1
ATOM 687 O O . PRO A 1 86 ? 26.168 0.638 -26.773 1.00 48.50 86 PRO A O 1
#

Secondary structure (DSSP, 8-state):
--TT-------TTS-HHHHHHHHHHHTT-S--HHHHHTTT---S--B-TTTSSSB--HHIIIIISHHHHHHHHHHHHHHHHTT---